Protein AF-A0A2U3B8F8-F1 (afdb_monomer)

Sequence (61 aa):
MIYTYLIASKANGAKFSDLKRIRTKSVFASSEEKARKALSGLPLVFISRIPVKDTPKTILA

Organism: NCBI:txid2200953

Mean predicted aligned error: 9.38 Å

pLDDT: mean 77.0, std 13.91, range [47.59, 92.38]

Solvent-accessible surface area (backbone atoms only — not comparable to full-atom values): 3977 Å² total; per-residue (Å²): 61,39,39,34,27,38,41,50,84,58,80,82,88,66,55,78,89,70,53,90,57,87,40,77,50,74,40,77,30,96,44,69,66,58,38,50,61,78,48,62,96,55,57,67,42,85,73,50,78,44,77,67,69,82,70,70,96,72,86,89,129

Radius of gyration: 15.19 Å; Cα contacts (8 Å, |Δi|>4): 83; chains: 1; bounding box: 40×28×34 Å

Structure (mmCIF, N/CA/C/O backbone):
data_AF-A0A2U3B8F8-F1
#
_entry.id   AF-A0A2U3B8F8-F1
#
loop_
_atom_site.group_PDB
_atom_site.id
_atom_site.type_symbol
_atom_site.label_atom_id
_atom_site.label_alt_id
_atom_site.label_comp_id
_atom_site.label_asym_id
_atom_site.label_entity_id
_atom_site.label_seq_id
_atom_site.pdbx_PDB_ins_code
_atom_site.Cartn_x
_atom_site.Cartn_y
_atom_site.Cartn_z
_atom_site.occupancy
_atom_site.B_iso_or_equiv
_atom_site.auth_seq_id
_atom_site.auth_comp_id
_atom_site.auth_asym_id
_atom_site.auth_atom_id
_atom_site.pdbx_PDB_model_num
ATOM 1 N N . MET A 1 1 ? -7.588 1.061 9.329 1.00 89.12 1 MET A N 1
ATOM 2 C CA . MET A 1 1 ? -8.074 1.248 7.937 1.00 89.12 1 MET A CA 1
ATOM 3 C C . MET A 1 1 ? -7.069 0.620 6.995 1.00 89.12 1 MET A C 1
ATOM 5 O O . MET A 1 1 ? -5.890 0.616 7.330 1.00 89.12 1 MET A O 1
ATOM 9 N N . ILE A 1 2 ? -7.507 0.075 5.864 1.00 92.38 2 ILE A N 1
ATOM 10 C CA . ILE A 1 2 ? -6.609 -0.486 4.850 1.00 92.38 2 ILE A CA 1
ATOM 11 C C . ILE A 1 2 ? -6.225 0.629 3.879 1.00 92.38 2 ILE A C 1
ATOM 13 O O . ILE A 1 2 ? -7.093 1.291 3.313 1.00 92.38 2 ILE A O 1
ATOM 17 N N . TYR A 1 3 ? -4.928 0.838 3.703 1.00 91.06 3 TYR A N 1
ATOM 18 C CA . TYR A 1 3 ? -4.353 1.753 2.724 1.00 91.06 3 TYR 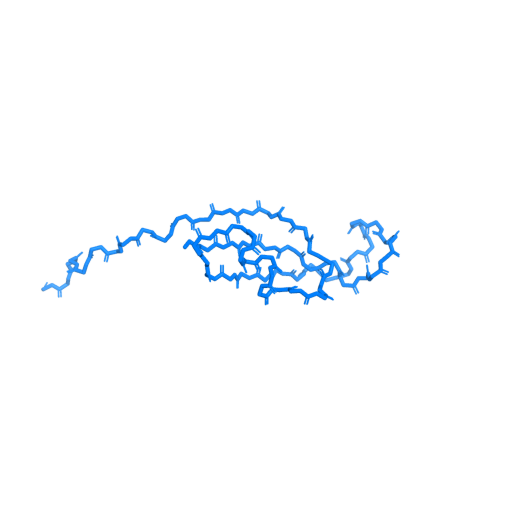A CA 1
ATOM 19 C C . TYR A 1 3 ? -3.709 0.926 1.620 1.00 91.06 3 TYR A C 1
ATOM 21 O O . TYR A 1 3 ? -2.873 0.070 1.914 1.00 91.06 3 TYR A O 1
ATOM 29 N N . THR A 1 4 ? -4.085 1.177 0.370 1.00 90.62 4 THR A N 1
ATOM 30 C CA . THR A 1 4 ? -3.559 0.462 -0.796 1.00 90.62 4 THR A CA 1
ATOM 31 C C . THR A 1 4 ? -2.698 1.394 -1.632 1.00 90.62 4 THR A C 1
ATOM 33 O O . THR A 1 4 ? -3.104 2.507 -1.977 1.00 90.62 4 THR A O 1
ATOM 36 N N . TYR A 1 5 ? -1.508 0.913 -1.971 1.00 89.62 5 TYR A N 1
ATOM 37 C CA . TYR A 1 5 ? -0.524 1.614 -2.779 1.00 89.62 5 TYR A CA 1
ATOM 38 C C . TYR A 1 5 ? -0.139 0.773 -3.990 1.00 89.62 5 TYR A C 1
ATOM 40 O O . TYR A 1 5 ? -0.056 -0.453 -3.899 1.00 89.62 5 TYR A O 1
ATOM 48 N N . LEU A 1 6 ? 0.168 1.425 -5.105 1.00 86.62 6 LEU A N 1
ATOM 49 C CA . LEU A 1 6 ? 0.929 0.813 -6.187 1.00 86.62 6 LEU A CA 1
ATOM 50 C C . LEU A 1 6 ? 2.419 0.949 -5.915 1.00 86.62 6 LEU A C 1
ATOM 52 O O . LEU A 1 6 ? 2.900 2.025 -5.572 1.00 86.62 6 LEU A O 1
ATOM 56 N N . ILE A 1 7 ? 3.146 -0.145 -6.105 1.00 82.50 7 ILE A N 1
ATOM 57 C CA . ILE A 1 7 ? 4.600 -0.168 -6.146 1.00 82.50 7 ILE A CA 1
ATOM 58 C C . ILE A 1 7 ? 5.014 0.013 -7.605 1.00 82.50 7 ILE A C 1
ATOM 60 O O . ILE A 1 7 ? 4.816 -0.883 -8.434 1.00 82.50 7 ILE A O 1
ATOM 64 N N . ALA A 1 8 ? 5.623 1.150 -7.920 1.00 73.06 8 ALA A N 1
ATOM 65 C CA . ALA A 1 8 ? 6.244 1.351 -9.220 1.00 73.06 8 ALA A CA 1
ATOM 66 C C . ALA A 1 8 ? 7.550 0.540 -9.278 1.00 73.06 8 ALA A C 1
ATOM 68 O O . ALA A 1 8 ? 8.571 0.926 -8.726 1.00 73.06 8 ALA A O 1
ATOM 69 N N . SER A 1 9 ? 7.543 -0.627 -9.925 1.00 65.56 9 SER A N 1
ATOM 70 C CA . SER A 1 9 ? 8.699 -1.543 -9.904 1.00 65.56 9 SER A CA 1
ATOM 71 C C . SER A 1 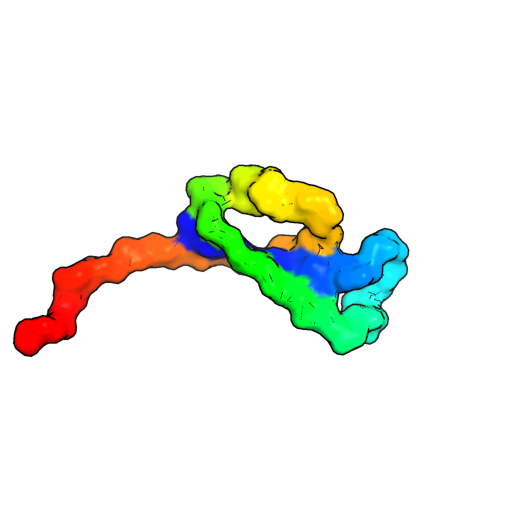9 ? 9.966 -1.007 -10.601 1.00 65.56 9 SER A C 1
ATOM 73 O O . SER A 1 9 ? 10.998 -1.671 -10.541 1.00 65.56 9 SER A O 1
ATOM 75 N N . LYS A 1 10 ? 9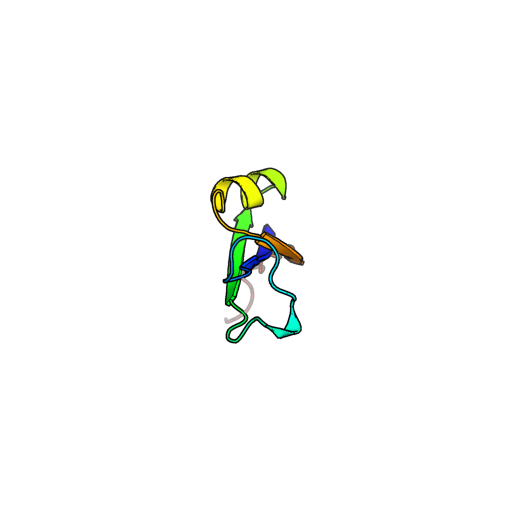.919 0.168 -11.242 1.00 62.09 10 LYS A N 1
ATOM 76 C CA . LYS A 1 10 ? 11.108 0.903 -11.687 1.00 62.09 10 LYS A CA 1
ATOM 77 C C . LYS A 1 10 ? 11.247 2.174 -10.858 1.00 62.09 10 LYS A C 1
ATOM 79 O O . LYS A 1 10 ? 10.483 3.122 -11.024 1.00 62.09 10 LYS A O 1
ATOM 84 N N . ALA A 1 11 ? 12.233 2.156 -9.967 1.00 55.81 11 ALA A N 1
ATOM 85 C CA . ALA A 1 11 ? 12.727 3.345 -9.302 1.00 55.81 11 ALA A CA 1
ATOM 86 C C . ALA A 1 11 ? 13.133 4.382 -10.363 1.00 55.81 11 ALA A C 1
ATOM 88 O O . ALA A 1 11 ? 13.883 4.061 -11.280 1.00 55.81 11 ALA A O 1
ATOM 89 N N . ASN A 1 12 ? 12.624 5.604 -10.205 1.00 52.56 12 ASN A N 1
ATOM 90 C CA . ASN A 1 12 ? 13.025 6.826 -10.904 1.00 52.56 12 ASN A CA 1
ATOM 91 C C . ASN A 1 12 ? 12.751 6.871 -12.423 1.00 52.56 12 ASN A C 1
ATOM 93 O O . ASN A 1 12 ? 13.533 6.401 -13.242 1.00 52.56 12 ASN A O 1
ATOM 97 N N . GLY A 1 13 ? 11.650 7.533 -12.801 1.00 57.44 13 GLY A N 1
ATOM 98 C CA . GLY A 1 13 ? 11.464 8.086 -14.152 1.00 57.44 13 GLY A CA 1
ATOM 99 C C . GLY A 1 13 ? 10.780 7.193 -15.194 1.00 57.44 13 GLY A C 1
ATOM 100 O O . GLY A 1 13 ? 10.569 7.645 -16.316 1.00 57.44 13 GLY A O 1
ATOM 101 N N . ALA A 1 14 ? 10.394 5.960 -14.858 1.00 58.06 14 ALA A N 1
ATOM 102 C CA . ALA A 1 14 ? 9.616 5.122 -15.773 1.00 58.06 14 ALA A CA 1
ATOM 103 C C . ALA A 1 14 ? 8.161 5.610 -15.870 1.00 58.06 14 ALA A C 1
ATOM 105 O O . ALA A 1 14 ? 7.528 5.887 -14.846 1.00 58.06 14 ALA A O 1
ATOM 106 N N . LYS A 1 15 ? 7.612 5.693 -17.088 1.00 63.66 15 LYS A N 1
ATOM 107 C CA . LYS A 1 15 ? 6.194 6.023 -17.279 1.00 63.66 15 LYS A CA 1
ATOM 108 C C . LYS A 1 15 ? 5.343 4.860 -16.774 1.00 63.66 15 LYS A C 1
ATOM 110 O O . LYS A 1 15 ? 5.771 3.708 -16.797 1.00 63.66 15 LYS A O 1
ATOM 115 N N . PHE A 1 16 ? 4.109 5.146 -16.359 1.00 64.62 16 PHE A N 1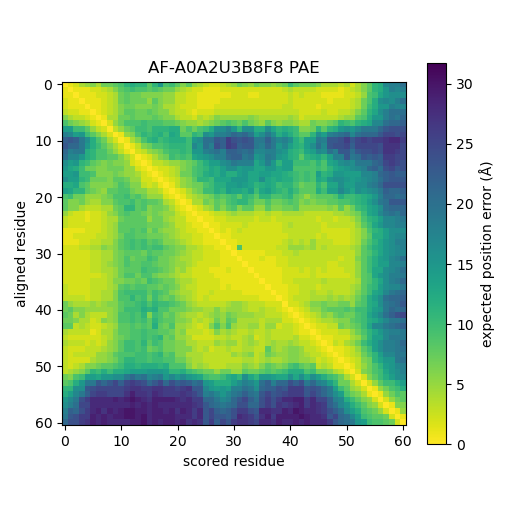
ATOM 116 C CA . PHE A 1 16 ? 3.171 4.105 -15.923 1.00 64.62 16 PHE A CA 1
ATOM 117 C C . PHE A 1 16 ? 2.994 3.005 -16.987 1.00 64.62 16 PHE A C 1
ATOM 119 O O . PHE A 1 16 ? 2.926 1.828 -16.650 1.00 64.62 16 PHE A O 1
ATOM 126 N N . SER A 1 17 ? 3.029 3.379 -18.271 1.00 67.00 17 SER A N 1
ATOM 127 C CA . SER A 1 17 ? 2.969 2.461 -19.415 1.00 67.00 17 SER A CA 1
ATOM 128 C C . SER A 1 17 ? 4.140 1.470 -19.497 1.00 67.00 17 SER A C 1
ATOM 130 O O . SER A 1 17 ? 3.992 0.410 -20.096 1.00 67.00 17 SER A O 1
ATOM 132 N N . ASP A 1 18 ? 5.288 1.776 -18.885 1.00 67.19 18 ASP A N 1
ATOM 133 C CA . ASP A 1 18 ? 6.473 0.906 -18.873 1.00 67.19 18 ASP A CA 1
ATOM 134 C C . ASP A 1 18 ? 6.431 -0.140 -17.745 1.00 67.19 18 ASP A C 1
ATOM 136 O O . ASP A 1 18 ? 7.310 -1.008 -17.641 1.00 67.19 18 ASP A O 1
ATOM 140 N N . LEU A 1 19 ? 5.429 -0.069 -16.860 1.00 67.62 19 LEU A N 1
ATOM 141 C CA . LEU A 1 19 ? 5.259 -1.008 -15.758 1.00 67.62 19 LEU A CA 1
ATOM 142 C C . LEU A 1 19 ? 4.746 -2.351 -16.289 1.00 67.62 19 LEU A C 1
ATOM 144 O O . LEU A 1 19 ? 3.553 -2.633 -16.271 1.00 67.62 19 LEU A O 1
ATOM 148 N N . LYS A 1 20 ? 5.672 -3.241 -16.667 1.00 68.94 20 LYS A N 1
ATOM 149 C CA . LYS A 1 20 ? 5.357 -4.635 -17.051 1.00 68.94 20 LYS A CA 1
ATOM 150 C C . LYS A 1 20 ? 4.559 -5.404 -15.994 1.00 68.94 20 LYS A C 1
ATOM 152 O O . LYS A 1 20 ? 3.908 -6.392 -16.314 1.00 68.94 20 LYS A O 1
ATOM 157 N N . ARG A 1 21 ? 4.649 -5.003 -14.722 1.00 70.50 21 ARG A N 1
ATOM 158 C CA . ARG A 1 21 ? 3.899 -5.624 -13.631 1.00 70.50 21 ARG A CA 1
ATOM 159 C C . ARG A 1 21 ? 3.480 -4.576 -12.614 1.00 70.50 21 ARG A C 1
ATOM 161 O O . ARG A 1 21 ? 4.308 -4.070 -11.857 1.00 70.50 21 ARG A O 1
ATOM 168 N N . ILE A 1 22 ? 2.183 -4.303 -12.582 1.00 74.25 22 ILE A N 1
ATOM 169 C CA . ILE A 1 22 ? 1.546 -3.502 -11.543 1.00 74.25 22 ILE A CA 1
ATOM 170 C C . ILE A 1 22 ? 1.525 -4.351 -10.267 1.00 74.25 22 ILE A C 1
ATOM 172 O O . ILE A 1 22 ? 0.950 -5.439 -10.243 1.00 74.25 22 ILE A O 1
ATOM 176 N N . ARG A 1 23 ? 2.201 -3.892 -9.211 1.00 79.38 23 ARG A N 1
ATOM 177 C CA . ARG A 1 23 ? 2.173 -4.541 -7.894 1.00 79.38 23 ARG A CA 1
ATOM 178 C C . ARG A 1 23 ? 1.430 -3.635 -6.925 1.00 79.38 23 ARG A C 1
ATOM 180 O O . ARG A 1 23 ? 1.853 -2.508 -6.709 1.00 79.38 23 ARG A O 1
ATOM 187 N N . THR A 1 24 ? 0.350 -4.118 -6.330 1.00 86.94 24 THR A N 1
ATOM 188 C CA . THR A 1 24 ? -0.354 -3.432 -5.239 1.00 86.94 24 THR A CA 1
ATOM 189 C C . THR A 1 24 ? 0.166 -3.927 -3.895 1.00 86.94 24 THR A C 1
ATOM 191 O O . THR A 1 24 ? 0.376 -5.128 -3.718 1.00 86.94 24 THR A O 1
ATOM 194 N N . LYS A 1 25 ? 0.324 -3.031 -2.923 1.00 88.06 25 LYS A N 1
ATOM 195 C CA . LYS A 1 25 ? 0.582 -3.377 -1.524 1.00 88.06 25 LYS A CA 1
ATOM 196 C C . LYS A 1 25 ? -0.444 -2.692 -0.640 1.00 88.06 25 LYS A C 1
ATOM 198 O O . LYS A 1 25 ? -0.623 -1.480 -0.721 1.00 88.06 25 LYS A O 1
ATOM 203 N N . SER A 1 26 ? -1.100 -3.483 0.198 1.00 89.62 26 SER A N 1
ATOM 204 C CA . SER A 1 26 ? -2.087 -3.001 1.157 1.00 89.62 26 SER A CA 1
ATOM 205 C C . SER A 1 26 ? -1.524 -3.120 2.567 1.00 89.62 26 SER A C 1
ATOM 207 O O . SER A 1 26 ? -0.863 -4.105 2.890 1.00 89.62 26 SER A O 1
ATOM 209 N N . VAL A 1 27 ? -1.771 -2.119 3.406 1.00 92.12 27 VAL A N 1
ATOM 210 C CA . VAL A 1 27 ? -1.331 -2.103 4.804 1.00 92.12 27 VAL A CA 1
ATOM 211 C C . VAL A 1 27 ? -2.442 -1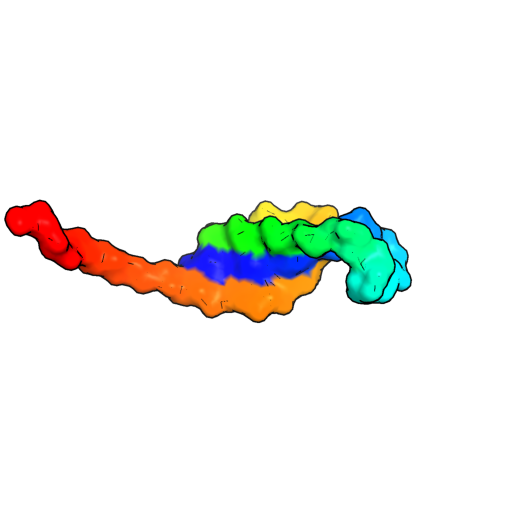.574 5.698 1.00 92.12 27 VAL A C 1
ATOM 213 O O . VAL A 1 27 ? -3.160 -0.642 5.335 1.00 92.12 27 VAL A O 1
ATOM 216 N N . PHE A 1 28 ? -2.596 -2.171 6.876 1.00 92.31 28 PHE A N 1
ATOM 217 C CA . PHE A 1 28 ? -3.511 -1.661 7.884 1.00 92.31 28 PHE A CA 1
ATOM 218 C C . PHE A 1 28 ? -2.810 -0.606 8.744 1.00 92.31 28 PHE A C 1
ATOM 220 O O . PHE A 1 28 ? -1.755 -0.869 9.315 1.00 92.31 28 PHE A O 1
ATOM 227 N N . ALA A 1 29 ? -3.395 0.586 8.854 1.00 90.50 29 ALA A N 1
ATOM 228 C CA . ALA A 1 29 ? -2.880 1.650 9.713 1.00 90.50 29 ALA A CA 1
ATOM 229 C C . ALA A 1 29 ? -4.000 2.539 10.276 1.00 90.50 29 ALA A C 1
ATOM 231 O O . ALA A 1 29 ? -5.143 2.520 9.799 1.00 90.50 29 ALA A O 1
ATOM 232 N N . SER A 1 30 ? -3.659 3.345 11.286 1.00 89.81 30 SER A N 1
ATOM 233 C CA . SER A 1 30 ? -4.548 4.375 11.837 1.00 89.81 30 SER A CA 1
ATOM 234 C C . SER A 1 30 ? -4.516 5.681 11.028 1.00 89.81 30 SER A C 1
ATOM 236 O O . SER A 1 30 ? -5.498 6.412 11.027 1.00 89.81 30 SER A O 1
ATOM 238 N N . SER A 1 31 ? -3.422 5.965 10.311 1.00 89.94 31 SER A N 1
ATOM 239 C CA . SER A 1 31 ? -3.251 7.145 9.450 1.00 89.94 31 SER A CA 1
ATOM 240 C C . SER A 1 31 ? -2.456 6.802 8.187 1.00 89.94 31 SER A C 1
ATOM 242 O O . SER A 1 31 ? -1.725 5.807 8.159 1.00 89.94 31 SER A O 1
ATOM 244 N N . GLU A 1 32 ? -2.584 7.633 7.152 1.00 88.50 32 GLU A N 1
ATOM 245 C CA . GLU A 1 32 ? -1.835 7.485 5.899 1.00 88.50 32 GLU A CA 1
ATOM 246 C C . GLU A 1 32 ? -0.324 7.615 6.123 1.00 88.50 32 GLU A C 1
ATOM 248 O O . GLU A 1 32 ? 0.455 6.852 5.565 1.00 88.50 32 GLU A O 1
ATOM 253 N N . GLU A 1 33 ? 0.106 8.532 6.988 1.00 91.00 33 GLU A N 1
ATOM 254 C CA . GLU A 1 33 ? 1.523 8.727 7.306 1.00 91.00 33 GLU A CA 1
ATOM 255 C C . GLU A 1 33 ? 2.142 7.474 7.929 1.00 91.00 33 GLU A C 1
ATOM 257 O O . GLU A 1 33 ? 3.231 7.055 7.536 1.00 91.00 33 GLU A O 1
ATOM 262 N N . LYS A 1 34 ? 1.426 6.820 8.855 1.00 91.88 34 LYS A N 1
ATOM 263 C CA . LYS A 1 34 ? 1.857 5.542 9.439 1.00 91.88 34 LYS A CA 1
ATOM 264 C C . LYS A 1 34 ? 1.884 4.432 8.391 1.00 91.88 34 LYS A C 1
ATOM 266 O O . LYS A 1 34 ? 2.826 3.644 8.384 1.00 91.88 34 LYS A O 1
ATOM 271 N N . ALA A 1 35 ? 0.900 4.391 7.491 1.00 91.75 35 ALA A N 1
ATOM 272 C CA . ALA A 1 35 ? 0.876 3.444 6.377 1.00 91.75 35 ALA A CA 1
ATOM 273 C C . ALA A 1 35 ? 2.072 3.641 5.429 1.00 91.75 35 ALA A C 1
ATOM 275 O O . ALA A 1 35 ? 2.760 2.677 5.097 1.00 91.75 35 ALA A O 1
ATOM 276 N N . ARG A 1 36 ? 2.374 4.889 5.053 1.00 89.12 36 ARG A N 1
ATOM 277 C CA . ARG A 1 36 ? 3.526 5.243 4.215 1.00 89.12 36 ARG A CA 1
ATOM 278 C C . ARG A 1 36 ? 4.845 4.921 4.917 1.00 89.12 36 ARG A C 1
ATOM 280 O O . ARG A 1 36 ? 5.732 4.351 4.292 1.00 89.12 36 ARG A O 1
ATOM 287 N N . LYS A 1 37 ? 4.963 5.209 6.218 1.00 91.50 37 LYS A N 1
ATOM 288 C CA . LYS A 1 37 ? 6.151 4.883 7.025 1.00 91.50 37 LYS A CA 1
ATOM 289 C C . LYS A 1 37 ? 6.385 3.373 7.132 1.00 91.50 37 LYS A C 1
ATOM 291 O O . LYS A 1 37 ? 7.530 2.944 7.060 1.00 91.50 37 LYS A O 1
ATOM 296 N N . ALA A 1 38 ? 5.324 2.572 7.246 1.00 88.81 38 ALA A N 1
ATOM 297 C CA . ALA A 1 38 ? 5.405 1.107 7.257 1.00 88.81 38 ALA A CA 1
ATOM 298 C C . ALA A 1 38 ? 5.837 0.505 5.905 1.00 88.81 38 ALA A C 1
ATOM 300 O O . ALA A 1 38 ? 6.253 -0.650 5.837 1.00 88.81 38 ALA A O 1
ATOM 301 N N . LEU A 1 39 ? 5.725 1.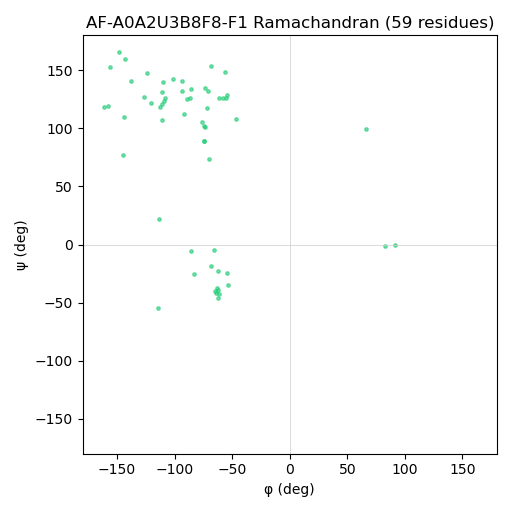278 4.823 1.00 86.75 39 LEU A N 1
ATOM 302 C CA . LEU A 1 39 ? 6.099 0.897 3.464 1.00 86.75 39 LEU A CA 1
ATOM 303 C C . LEU A 1 39 ? 7.291 1.717 2.935 1.00 86.75 39 LEU A C 1
ATOM 305 O O . LEU A 1 39 ? 7.467 1.834 1.721 1.00 86.75 39 LEU A O 1
ATOM 309 N N . SER A 1 40 ? 8.096 2.291 3.832 1.00 84.25 40 SER A N 1
ATOM 310 C CA . SER A 1 40 ? 9.245 3.123 3.475 1.00 84.25 40 SER A CA 1
ATOM 311 C C . SER A 1 40 ? 10.233 2.392 2.553 1.00 84.25 40 SER A C 1
ATOM 313 O O . SER A 1 40 ? 10.366 1.169 2.581 1.00 84.25 40 SER A O 1
ATOM 315 N N . GLY A 1 41 ? 10.903 3.152 1.681 1.00 81.00 41 GLY A N 1
ATOM 316 C CA . GLY A 1 41 ? 11.864 2.612 0.710 1.00 81.00 41 GLY A CA 1
ATOM 317 C C . GLY A 1 41 ? 11.245 2.052 -0.576 1.00 81.00 41 GLY A C 1
ATOM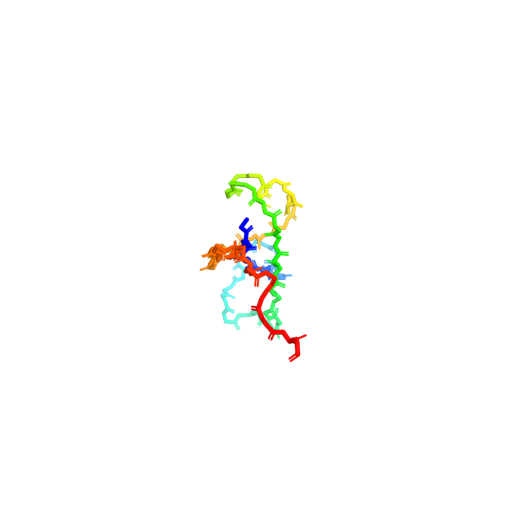 318 O O . GLY A 1 41 ? 11.977 1.636 -1.470 1.00 81.00 41 GLY A O 1
ATOM 319 N N . LEU A 1 42 ? 9.915 2.070 -0.709 1.00 80.25 42 LEU A N 1
ATOM 320 C CA . LEU A 1 42 ? 9.225 1.732 -1.952 1.00 80.25 42 LEU A CA 1
ATOM 321 C C . LEU A 1 42 ? 8.780 3.008 -2.692 1.00 80.25 42 LEU A C 1
ATOM 323 O O . LEU A 1 42 ? 8.320 3.957 -2.055 1.00 80.25 42 LEU A O 1
ATOM 327 N N . PRO A 1 43 ? 8.847 3.038 -4.034 1.00 78.69 43 PRO A N 1
ATOM 328 C CA . PRO A 1 43 ? 8.209 4.080 -4.834 1.00 78.69 43 PRO A CA 1
ATOM 329 C C . PRO A 1 43 ? 6.692 3.836 -4.854 1.00 78.69 43 PRO A C 1
ATOM 331 O O . PRO A 1 43 ? 6.164 3.083 -5.678 1.00 78.69 43 PRO A O 1
ATOM 334 N N . LEU A 1 44 ? 6.004 4.416 -3.871 1.00 82.81 44 LEU A N 1
ATOM 335 C CA . LEU A 1 44 ? 4.578 4.210 -3.630 1.00 82.81 44 LEU A CA 1
ATOM 336 C C . LEU A 1 44 ? 3.731 5.282 -4.314 1.00 82.81 44 LEU A C 1
ATOM 338 O O . LEU A 1 44 ? 3.943 6.474 -4.102 1.00 82.81 44 LEU A O 1
ATOM 342 N N . VAL A 1 45 ? 2.693 4.852 -5.026 1.00 82.38 45 VAL A N 1
ATOM 343 C CA . VAL A 1 45 ? 1.596 5.716 -5.484 1.00 82.38 45 VAL A CA 1
ATOM 344 C C . VAL A 1 45 ? 0.349 5.368 -4.681 1.00 82.38 45 VAL A C 1
ATOM 346 O O . VAL A 1 45 ? -0.048 4.205 -4.631 1.00 82.38 45 VAL A O 1
ATOM 349 N N . PHE A 1 46 ? -0.247 6.353 -4.009 1.00 82.38 46 PHE A N 1
ATOM 350 C CA . PHE A 1 46 ? -1.464 6.145 -3.224 1.00 82.38 46 PHE A CA 1
ATOM 351 C C . PHE A 1 46 ? -2.666 5.902 -4.146 1.00 82.38 46 PHE A C 1
ATOM 353 O O . PHE A 1 46 ? -2.852 6.641 -5.108 1.00 82.38 46 PHE A O 1
ATOM 360 N N . ILE A 1 47 ? -3.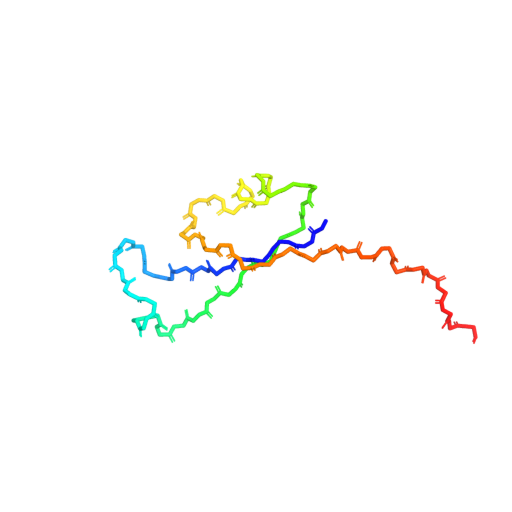462 4.868 -3.854 1.00 87.25 47 ILE A N 1
ATOM 361 C CA . ILE A 1 47 ? -4.626 4.488 -4.672 1.00 87.25 47 ILE A CA 1
ATOM 362 C C . ILE A 1 47 ? -5.924 4.681 -3.917 1.00 87.25 47 ILE A C 1
ATOM 364 O O . ILE A 1 47 ? -6.842 5.329 -4.408 1.00 87.25 47 ILE A O 1
ATOM 368 N N . SER A 1 48 ? -6.026 4.084 -2.732 1.00 87.38 48 SER A N 1
ATOM 369 C CA . SER A 1 48 ? -7.290 4.044 -2.013 1.00 87.38 48 SER A CA 1
ATOM 370 C C . SER A 1 48 ? -7.096 3.860 -0.518 1.00 87.38 48 SER A C 1
ATOM 372 O O . SER A 1 48 ? -6.146 3.221 -0.055 1.00 87.38 48 SER A O 1
ATOM 374 N N . ARG A 1 49 ? -8.073 4.361 0.236 1.00 88.19 49 ARG A N 1
ATOM 375 C CA . ARG A 1 49 ? -8.243 4.124 1.669 1.00 88.19 49 ARG A CA 1
ATOM 376 C C . ARG A 1 49 ? -9.601 3.481 1.887 1.00 88.19 49 ARG A C 1
ATOM 378 O O . ARG A 1 49 ? -10.624 4.063 1.547 1.00 88.19 49 ARG A O 1
ATOM 385 N N . ILE A 1 50 ? -9.597 2.302 2.493 1.00 88.69 50 ILE A N 1
ATOM 386 C CA . ILE A 1 50 ? -10.806 1.552 2.818 1.00 88.69 50 ILE A CA 1
ATOM 387 C C . ILE A 1 50 ? -10.942 1.528 4.346 1.00 88.69 50 ILE A C 1
ATOM 389 O O . ILE A 1 50 ? -10.047 1.021 5.040 1.00 88.69 50 ILE A O 1
ATOM 393 N N . PRO A 1 51 ? -12.020 2.093 4.920 1.00 83.62 51 PRO A N 1
ATOM 394 C CA . PRO A 1 51 ? -12.324 1.861 6.320 1.00 83.62 51 PRO A CA 1
ATOM 395 C C . PRO A 1 51 ? -12.573 0.366 6.506 1.00 83.62 51 PRO A C 1
ATOM 397 O O . PRO A 1 51 ? -13.399 -0.222 5.813 1.00 83.62 51 PRO A O 1
ATOM 400 N N . VAL A 1 52 ? -11.851 -0.258 7.436 1.00 78.69 52 VAL A N 1
ATOM 401 C CA . VAL A 1 52 ? -12.226 -1.607 7.856 1.00 78.69 52 VAL A CA 1
ATOM 402 C C . VAL A 1 52 ? -13.450 -1.395 8.717 1.00 78.69 52 VAL A C 1
ATOM 404 O O . VAL A 1 52 ? -13.327 -0.874 9.824 1.00 78.69 52 VAL A O 1
ATOM 407 N N . LYS A 1 53 ? -14.628 -1.658 8.148 1.00 73.50 53 LYS A N 1
ATOM 408 C CA . LYS A 1 53 ? -15.842 -1.741 8.948 1.00 73.50 53 LYS A CA 1
ATOM 409 C C . LYS A 1 53 ? -15.578 -2.837 9.969 1.00 73.50 53 LYS A C 1
ATOM 411 O O . LYS A 1 53 ? -15.187 -3.939 9.580 1.00 73.50 53 LYS A O 1
ATOM 416 N N . ASP A 1 54 ? -15.756 -2.508 11.244 1.00 60.19 54 ASP A N 1
ATOM 417 C CA . ASP A 1 54 ? -16.037 -3.509 12.262 1.00 60.19 54 ASP A CA 1
ATOM 418 C C . ASP A 1 54 ? -17.120 -4.389 11.645 1.00 60.19 54 ASP A C 1
ATOM 420 O O . ASP A 1 54 ? -18.201 -3.900 11.317 1.00 60.19 54 ASP A O 1
ATOM 424 N N . THR A 1 55 ? -16.772 -5.612 11.259 1.00 56.75 55 THR A N 1
ATOM 425 C CA . THR A 1 55 ? -17.784 -6.536 10.765 1.00 56.75 55 THR A CA 1
ATOM 426 C C . THR A 1 55 ? -18.463 -6.970 12.051 1.00 56.75 55 THR A C 1
ATOM 428 O O . THR A 1 55 ? -17.801 -7.668 12.824 1.00 56.75 55 THR A O 1
ATOM 431 N N . PRO A 1 56 ? -19.691 -6.509 12.375 1.00 47.59 56 PRO A N 1
ATOM 432 C CA . PRO A 1 56 ? -20.352 -7.020 13.557 1.00 47.59 56 PRO A CA 1
ATOM 433 C C . PRO A 1 56 ? -20.393 -8.537 13.404 1.00 47.59 56 PRO A C 1
ATOM 435 O O . PRO A 1 56 ? -20.777 -9.069 12.361 1.00 47.59 56 PRO A O 1
ATOM 438 N N . LYS A 1 57 ? -19.889 -9.228 14.423 1.00 55.66 57 LYS A N 1
ATOM 439 C CA . LYS A 1 57 ? -19.866 -10.684 14.517 1.00 55.66 57 LYS A CA 1
ATOM 440 C C . LYS A 1 57 ? -21.308 -11.156 14.733 1.00 55.66 57 LYS A C 1
ATOM 442 O O . LYS A 1 57 ? -21.724 -11.448 15.846 1.00 55.66 57 LYS A O 1
ATOM 447 N N . THR A 1 58 ? -22.122 -11.093 13.692 1.00 52.16 58 THR A N 1
ATOM 448 C CA . THR A 1 58 ? -23.548 -11.441 13.669 1.00 52.16 58 THR A CA 1
ATOM 449 C C . THR A 1 58 ? -23.830 -11.643 12.175 1.00 52.16 58 THR A C 1
ATOM 451 O O . THR A 1 58 ? -23.602 -10.729 11.398 1.00 52.16 58 THR A O 1
ATOM 454 N N . ILE A 1 59 ? -24.235 -12.784 11.626 1.00 53.00 59 ILE A N 1
ATOM 455 C CA . ILE A 1 59 ? -25.150 -13.825 12.081 1.00 53.00 59 ILE A CA 1
ATOM 456 C C . ILE A 1 59 ? -24.761 -15.095 11.299 1.00 53.00 59 ILE A C 1
ATOM 458 O O . ILE A 1 59 ? -24.830 -15.086 10.075 1.00 5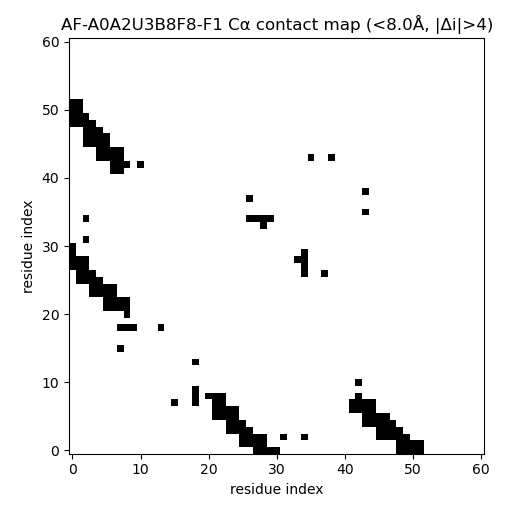3.00 59 ILE A O 1
ATOM 462 N N . LEU A 1 60 ? -24.359 -16.164 11.980 1.00 53.94 60 LEU A N 1
ATOM 463 C CA . LEU A 1 60 ? -24.558 -17.547 11.529 1.00 53.94 60 LEU A CA 1
ATOM 464 C C . LEU A 1 60 ? -24.811 -18.342 12.813 1.00 53.94 60 LEU A C 1
ATOM 466 O O . LEU A 1 60 ? -23.891 -18.912 13.399 1.00 53.94 60 LEU A O 1
ATOM 470 N N . ALA A 1 61 ? -26.038 -18.195 13.310 1.00 50.50 61 ALA A N 1
ATOM 471 C CA . ALA A 1 61 ? -26.677 -19.147 14.207 1.00 50.50 61 ALA A CA 1
ATOM 472 C C . ALA A 1 61 ? -27.461 -20.134 13.338 1.00 50.50 61 ALA A C 1
ATOM 474 O O . ALA A 1 61 ? -27.961 -19.678 12.280 1.00 50.50 61 ALA A O 1
#

Secondary structure (DSSP, 8-state):
-EEEEEE-SS-SS--GGG-SS-EEEEEE-SSHHHHHHHTTTS-EEEEEEE-----------

Foldseek 3Di:
DKWKWWFQPDPPDDDPVNRPDTDIDIDDDPDPVVVCVVVPPTPIDTDDDDPPPPPPPDDDD

Nearest PDB structures (foldseek):
  8xa8-assembly1_E  TM=6.372E-01  e=4.218E-01  Bacillus
  7eyd-assembly1_G8  TM=3.870E-01  e=4.776E+00  Nostoc sp. PCC 7120 = FACHB-418
  8uhe-assembly1_S  TM=3.535E-01  e=4.481E+00  Synechococcus sp. PCC 7335
  7ext-assembly1_b7  TM=3.663E-01  e=5.091E+00  Picosynechococcus sp. PCC 7002
  7ext-assembly1_N7  TM=3.131E-01  e=2.688E+00  Picosynechococcus sp. PCC 7002